Protein AF-A0A0D0ACQ9-F1 (afdb_monomer_lite)

Structure (mmCIF, N/CA/C/O backbone):
data_AF-A0A0D0ACQ9-F1
#
_entry.id   AF-A0A0D0ACQ9-F1
#
loop_
_atom_site.group_PDB
_atom_site.id
_atom_site.type_symbol
_atom_site.label_atom_id
_atom_site.label_alt_id
_atom_site.label_comp_id
_atom_site.label_asym_id
_atom_site.label_entity_id
_atom_site.label_seq_id
_atom_site.pdbx_PDB_ins_code
_atom_site.Cartn_x
_atom_site.Cartn_y
_atom_site.Cartn_z
_atom_site.occupancy
_atom_site.B_iso_or_equiv
_atom_site.auth_seq_id
_atom_site.auth_comp_id
_atom_site.auth_asym_id
_atom_site.auth_atom_id
_atom_site.pdbx_PDB_model_num
ATOM 1 N N . GLU A 1 1 ? -48.125 18.185 28.370 1.00 59.66 1 GLU A N 1
ATOM 2 C CA . GLU A 1 1 ? -47.478 17.062 27.660 1.00 59.66 1 GLU A CA 1
ATOM 3 C C . GLU A 1 1 ? -46.005 16.909 28.032 1.00 59.66 1 GLU A C 1
ATOM 5 O O . GLU A 1 1 ? -45.671 15.900 28.629 1.00 59.66 1 GLU A O 1
ATOM 10 N N . ALA A 1 2 ? -45.135 17.907 27.833 1.00 62.44 2 ALA A N 1
ATOM 11 C CA . ALA A 1 2 ? -43.720 17.784 28.231 1.00 62.44 2 ALA A CA 1
ATOM 12 C C . ALA A 1 2 ? -43.502 17.525 29.743 1.00 62.44 2 ALA A C 1
ATOM 14 O O . ALA A 1 2 ? -42.727 16.654 30.119 1.00 62.44 2 ALA A O 1
ATOM 15 N N . LEU A 1 3 ? -44.229 18.225 30.624 1.00 65.12 3 LEU A N 1
ATOM 16 C CA . LEU A 1 3 ? -44.098 18.059 32.084 1.00 65.12 3 LEU A CA 1
ATOM 17 C C . LEU A 1 3 ? -44.595 16.698 32.589 1.00 65.12 3 LEU A C 1
ATOM 19 O O . LEU A 1 3 ? -44.029 16.143 33.525 1.00 65.12 3 LEU A O 1
ATOM 23 N N . THR A 1 4 ? -45.631 16.150 31.953 1.00 72.06 4 THR A N 1
ATOM 24 C CA . THR A 1 4 ? -46.153 14.817 32.273 1.00 72.06 4 THR A CA 1
ATOM 25 C C . THR A 1 4 ? -45.165 13.735 31.852 1.00 72.06 4 THR A C 1
ATOM 27 O O . THR A 1 4 ? -44.918 12.829 32.637 1.00 72.06 4 THR A O 1
ATOM 30 N N . SER A 1 5 ? -44.525 13.884 30.686 1.00 68.00 5 SER A N 1
ATOM 31 C CA . SER A 1 5 ? -43.470 12.974 30.222 1.00 68.00 5 SER A CA 1
ATOM 32 C C . SER A 1 5 ? -42.217 13.026 31.099 1.00 68.00 5 SER A C 1
ATOM 34 O O . SER A 1 5 ? -41.621 11.992 31.376 1.00 68.00 5 SER A O 1
ATOM 36 N N . ILE A 1 6 ? -41.826 14.211 31.581 1.00 68.50 6 ILE A N 1
ATOM 37 C CA . ILE A 1 6 ? -40.699 14.350 32.515 1.00 68.50 6 ILE A CA 1
ATOM 38 C C . ILE A 1 6 ? -41.009 13.622 33.825 1.00 68.50 6 ILE A C 1
ATOM 40 O O . ILE A 1 6 ? -40.174 12.870 34.317 1.00 68.50 6 ILE A O 1
ATOM 44 N N . HIS A 1 7 ? -42.212 13.786 34.379 1.00 70.94 7 HIS A N 1
ATOM 45 C CA . HIS A 1 7 ? -42.592 13.111 35.622 1.00 70.94 7 HIS A CA 1
ATOM 46 C C . HIS A 1 7 ? -42.640 11.586 35.493 1.00 70.94 7 HIS A C 1
ATOM 48 O O . HIS A 1 7 ? -42.150 10.897 36.385 1.00 70.94 7 HIS A O 1
ATOM 54 N N . THR A 1 8 ? -43.171 11.055 34.388 1.00 76.12 8 THR A N 1
ATOM 55 C CA . THR A 1 8 ? -43.188 9.604 34.149 1.00 76.12 8 THR A CA 1
ATOM 56 C C . THR A 1 8 ? -41.777 9.049 33.989 1.00 76.12 8 THR A C 1
ATOM 58 O O . THR A 1 8 ? -41.436 8.083 34.661 1.00 76.12 8 THR A O 1
ATOM 61 N N . LEU A 1 9 ? -40.919 9.717 33.210 1.00 76.62 9 LEU A N 1
ATOM 62 C CA . LEU A 1 9 ? -39.520 9.312 33.030 1.00 76.62 9 LEU A CA 1
ATOM 63 C C . LEU A 1 9 ? -38.722 9.369 34.337 1.00 76.62 9 LEU A C 1
ATOM 65 O O . LEU A 1 9 ? -37.872 8.520 34.573 1.00 76.62 9 LEU A O 1
ATOM 69 N N . THR A 1 10 ? -39.008 10.343 35.205 1.00 77.31 10 THR A N 1
ATOM 70 C CA . THR A 1 10 ? -38.335 10.465 36.509 1.00 77.31 10 THR A CA 1
ATOM 71 C C . THR A 1 10 ? -38.753 9.336 37.456 1.00 77.31 10 THR A C 1
ATOM 73 O O . THR A 1 10 ? -37.918 8.791 38.172 1.00 77.31 10 THR A O 1
ATOM 76 N N . ALA A 1 11 ? -40.034 8.953 37.445 1.00 75.56 11 ALA A N 1
ATOM 77 C CA . ALA A 1 11 ? -40.540 7.839 38.244 1.00 75.56 11 ALA A CA 1
ATOM 78 C C . ALA A 1 11 ? -40.014 6.480 37.746 1.00 75.56 11 ALA A C 1
ATOM 80 O O . ALA A 1 11 ? -39.664 5.622 38.554 1.00 75.56 11 ALA A O 1
ATOM 81 N N . GLU A 1 12 ? -39.918 6.298 36.427 1.00 80.31 12 GLU A N 1
ATOM 82 C CA . GLU A 1 12 ? -39.332 5.104 35.809 1.00 80.31 12 GLU A CA 1
ATOM 83 C C . GLU A 1 12 ? -37.830 4.995 36.089 1.00 80.31 12 GLU A C 1
ATOM 85 O O . GLU A 1 12 ? -37.354 3.914 36.434 1.00 80.31 12 GLU A O 1
ATOM 90 N N . LEU A 1 13 ? -37.095 6.110 36.016 1.00 76.50 13 LEU A N 1
ATOM 91 C CA . LEU A 1 13 ? -35.678 6.155 36.380 1.00 76.50 13 LEU A CA 1
ATOM 92 C C . LEU A 1 13 ? -35.461 5.768 37.840 1.00 76.50 13 LEU A C 1
ATOM 94 O O . LEU A 1 13 ? -34.625 4.911 38.097 1.00 76.50 13 LEU A O 1
ATOM 98 N N . LEU A 1 14 ? -36.247 6.325 38.767 1.00 78.38 14 LEU A N 1
ATOM 99 C CA . LEU A 1 14 ? -36.158 5.988 40.191 1.00 78.38 14 LEU A CA 1
ATOM 100 C C . LEU A 1 14 ? -36.455 4.505 40.461 1.00 78.38 14 LEU A C 1
ATOM 102 O O . LEU A 1 14 ? -35.753 3.854 41.233 1.00 78.38 14 LEU A O 1
ATOM 106 N N . ALA A 1 15 ? -37.465 3.944 39.790 1.00 79.75 15 ALA A N 1
ATOM 107 C CA . ALA A 1 15 ? -37.783 2.523 39.902 1.00 79.75 15 ALA A CA 1
ATOM 108 C C . ALA A 1 15 ? -36.664 1.629 39.337 1.00 79.75 15 ALA A C 1
ATOM 110 O O . ALA A 1 15 ? -36.398 0.552 39.871 1.00 79.75 15 ALA A O 1
ATOM 111 N N . LEU A 1 16 ? -35.998 2.055 38.261 1.00 75.38 16 LEU A N 1
ATOM 112 C CA . LEU A 1 16 ? -34.866 1.336 37.676 1.00 75.38 16 LEU A CA 1
ATOM 113 C C . LEU A 1 16 ? -33.606 1.439 38.543 1.00 75.38 16 LEU A C 1
ATOM 115 O O . LEU A 1 16 ? -32.921 0.431 38.713 1.00 75.38 16 LEU A O 1
ATOM 119 N N . THR A 1 17 ? -33.318 2.606 39.124 1.00 78.75 17 THR A N 1
ATOM 120 C CA . THR A 1 17 ? -32.171 2.792 40.024 1.00 78.75 17 THR A CA 1
ATOM 121 C C . THR A 1 17 ? -32.307 1.966 41.294 1.00 78.75 17 THR A C 1
ATOM 123 O O . THR A 1 17 ? -31.349 1.294 41.672 1.00 78.75 17 THR A O 1
ATOM 126 N N . ASP A 1 18 ? -33.503 1.915 41.889 1.00 80.81 18 ASP A N 1
ATOM 127 C CA . ASP A 1 18 ? -33.765 1.094 43.077 1.00 80.81 18 ASP A CA 1
ATOM 128 C C . ASP A 1 18 ? -33.665 -0.407 42.769 1.00 80.81 18 ASP A C 1
ATOM 130 O O . ASP A 1 18 ? -33.057 -1.161 43.529 1.00 80.81 18 ASP A O 1
ATOM 134 N N . ASN A 1 19 ? -34.205 -0.856 41.629 1.00 81.62 19 ASN A N 1
ATOM 135 C CA . ASN A 1 19 ? -34.149 -2.267 41.230 1.00 81.62 19 ASN A CA 1
ATOM 136 C C . ASN A 1 19 ? -32.727 -2.749 40.905 1.00 81.62 19 ASN A C 1
ATOM 138 O O . ASN A 1 19 ? -32.412 -3.919 41.121 1.00 81.62 19 ASN A O 1
ATOM 142 N N . LEU A 1 20 ? -31.882 -1.872 40.362 1.00 79.31 20 LEU A N 1
ATOM 143 C CA . LEU A 1 20 ? -30.507 -2.195 39.973 1.00 79.31 20 LEU A CA 1
ATOM 144 C C . LEU A 1 20 ? -29.482 -1.858 41.067 1.00 79.31 20 LEU A C 1
ATOM 146 O O . LEU A 1 20 ? -28.302 -2.157 40.897 1.00 79.31 20 LEU A O 1
ATOM 150 N N . GLY A 1 21 ? -29.918 -1.262 42.185 1.00 82.12 21 GLY A N 1
ATOM 151 C CA . GLY A 1 21 ? -29.042 -0.826 43.274 1.00 82.12 21 GLY A CA 1
ATOM 152 C C . GLY A 1 21 ? -28.036 0.244 42.843 1.00 82.12 21 GLY A C 1
ATOM 153 O O . GLY A 1 21 ? -26.936 0.297 43.390 1.00 82.12 21 GLY A O 1
ATOM 154 N N . LEU A 1 22 ? -28.391 1.047 41.838 1.00 81.88 22 LEU A N 1
ATOM 155 C CA . LEU A 1 22 ? -27.525 2.069 41.261 1.00 81.88 22 LEU A CA 1
ATOM 156 C C . LEU A 1 22 ? -27.724 3.395 41.980 1.00 81.88 22 LEU A C 1
ATOM 158 O O . LEU A 1 22 ? -28.846 3.836 42.221 1.00 81.88 22 LEU A O 1
ATOM 162 N N . THR A 1 23 ? -26.615 4.053 42.279 1.00 82.69 23 THR A N 1
ATOM 163 C CA . THR A 1 23 ? -26.589 5.403 42.833 1.00 82.69 23 THR A CA 1
ATOM 164 C C . THR A 1 23 ? -26.255 6.423 41.749 1.00 82.69 23 THR A C 1
ATOM 166 O O . THR A 1 23 ? -25.643 6.094 40.733 1.00 82.69 23 THR A O 1
ATOM 169 N N . ASP A 1 24 ? -26.577 7.697 41.982 1.00 78.12 24 ASP A N 1
ATOM 170 C CA . ASP A 1 24 ? -26.187 8.795 41.080 1.00 78.12 24 ASP A CA 1
ATOM 171 C C . ASP A 1 24 ? -24.667 8.831 40.809 1.00 78.12 24 ASP A C 1
ATOM 173 O O . ASP A 1 24 ? -24.220 9.230 39.733 1.00 78.12 24 ASP A O 1
ATOM 177 N N . ALA A 1 25 ? -23.857 8.355 41.762 1.00 78.94 25 ALA A N 1
ATOM 178 C CA . ALA A 1 25 ? -22.410 8.229 41.609 1.00 78.94 25 ALA A CA 1
ATOM 179 C C . ALA A 1 25 ? -22.005 7.158 40.576 1.00 78.94 25 ALA A C 1
ATOM 181 O O . ALA A 1 25 ? -20.987 7.322 39.899 1.00 78.94 25 ALA A O 1
ATOM 182 N N . ASP A 1 26 ? -22.805 6.102 40.409 1.00 79.50 26 ASP A N 1
ATOM 183 C CA . ASP A 1 26 ? -22.556 5.046 39.426 1.00 79.50 26 ASP A CA 1
ATOM 184 C C . ASP A 1 26 ? -22.785 5.551 38.002 1.00 79.50 26 ASP A C 1
ATOM 186 O O . ASP A 1 26 ? -22.010 5.219 37.112 1.00 79.50 26 ASP A O 1
ATOM 190 N N . PHE A 1 27 ? -23.753 6.445 37.778 1.00 77.94 27 PHE A N 1
ATOM 191 C CA . PHE A 1 27 ? -23.938 7.084 36.469 1.00 77.94 27 PHE A CA 1
ATOM 192 C C . PHE A 1 27 ? -22.745 7.956 36.072 1.00 77.94 27 PHE A C 1
ATOM 194 O O . PHE A 1 27 ? -22.311 7.924 34.921 1.00 77.94 27 PHE A O 1
ATOM 201 N N . ILE A 1 28 ? -22.173 8.704 37.021 1.00 81.88 28 ILE A N 1
ATOM 202 C CA . ILE A 1 28 ? -20.962 9.503 36.778 1.00 81.88 28 ILE A CA 1
ATOM 203 C C . ILE A 1 28 ? -19.785 8.581 36.440 1.00 81.88 28 ILE A C 1
ATOM 205 O O . ILE A 1 28 ? -19.011 8.869 35.523 1.00 81.88 28 ILE A O 1
ATOM 209 N N . LYS A 1 29 ? -19.671 7.454 37.149 1.00 83.56 29 LYS A N 1
ATOM 210 C CA . LYS A 1 29 ? -18.646 6.445 36.893 1.00 83.56 29 LYS A CA 1
ATOM 211 C C . LYS A 1 29 ? -18.828 5.803 35.517 1.00 83.56 29 LYS A C 1
ATOM 213 O O . LYS A 1 29 ? -17.881 5.836 34.736 1.00 83.56 29 LYS A O 1
ATOM 218 N N . PHE A 1 30 ? -20.025 5.330 35.174 1.00 80.06 30 PHE A N 1
ATOM 219 C CA . PHE A 1 30 ? -20.320 4.754 33.861 1.00 80.06 30 PHE A CA 1
ATOM 220 C C . PHE A 1 30 ? -20.067 5.750 32.739 1.00 80.06 30 PHE A C 1
ATOM 222 O O . PHE A 1 30 ? -19.471 5.387 31.736 1.00 80.06 30 PHE A O 1
ATOM 229 N N . HIS A 1 31 ? -20.410 7.023 32.932 1.00 76.69 31 HIS A N 1
ATOM 230 C CA . HIS A 1 31 ? -20.105 8.054 31.947 1.00 76.69 31 HIS A CA 1
ATOM 231 C C . HIS A 1 31 ? -18.593 8.285 31.779 1.00 76.69 31 HIS A C 1
ATOM 233 O O . HIS A 1 31 ? -18.110 8.510 30.668 1.00 76.69 31 HIS A O 1
ATOM 239 N N . SER A 1 32 ? -17.816 8.213 32.864 1.00 80.31 32 SER A N 1
ATOM 240 C CA . SER A 1 32 ? -16.353 8.290 32.785 1.00 80.31 32 SER A CA 1
ATOM 241 C C . SER A 1 32 ? -15.742 7.060 32.100 1.00 80.31 32 SER A C 1
ATOM 243 O O . SER A 1 32 ? -14.836 7.204 31.283 1.00 80.31 32 SER A O 1
ATOM 245 N N . GLU A 1 33 ? -16.271 5.866 32.378 1.00 79.12 33 GLU A N 1
ATOM 246 C CA . GLU A 1 33 ? -15.830 4.597 31.791 1.00 79.12 33 GLU A CA 1
ATOM 247 C C . GLU A 1 33 ? -16.193 4.515 30.308 1.00 79.12 33 GLU A C 1
ATOM 249 O O . GLU A 1 33 ? -15.366 4.115 29.496 1.00 79.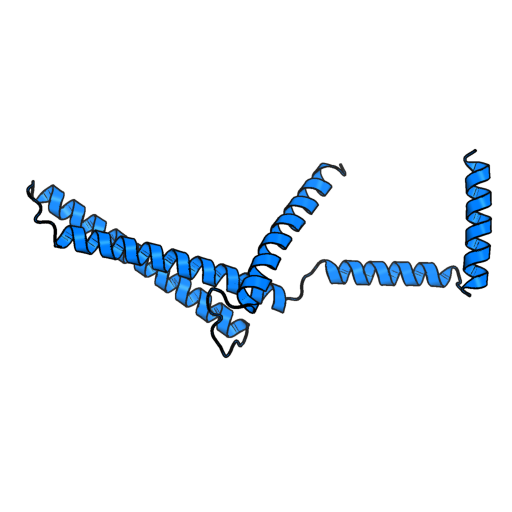12 33 GLU A O 1
ATOM 254 N N . GLU A 1 34 ? -17.385 4.974 29.937 1.00 78.00 34 GLU A N 1
ATOM 255 C CA . GLU A 1 34 ? -17.836 5.107 28.556 1.00 78.00 34 GLU A CA 1
ATOM 256 C C . GLU A 1 34 ? -16.948 6.083 27.783 1.00 78.00 34 GLU A C 1
ATOM 258 O O . GLU A 1 34 ? -16.496 5.761 26.689 1.00 78.00 34 GLU A O 1
ATOM 263 N N . ARG A 1 35 ? -16.611 7.245 28.358 1.00 80.75 35 ARG A N 1
ATOM 264 C CA . ARG A 1 35 ? -15.668 8.181 27.727 1.00 80.75 35 ARG A CA 1
ATOM 265 C C . ARG A 1 35 ? -14.286 7.573 27.532 1.00 80.75 35 ARG A C 1
ATOM 267 O O . ARG A 1 35 ? -13.723 7.722 26.455 1.00 80.75 35 ARG A O 1
ATOM 274 N N . LEU A 1 36 ? -13.756 6.876 28.536 1.00 77.06 36 LEU A N 1
ATOM 275 C CA . LEU A 1 36 ? -12.464 6.191 28.432 1.00 77.06 36 LEU A CA 1
ATOM 276 C C . LEU A 1 36 ? -12.497 5.072 27.388 1.00 77.06 36 LEU A C 1
ATOM 278 O O . LEU A 1 36 ? -11.550 4.917 26.620 1.00 77.06 36 LEU A O 1
ATOM 282 N N . TYR A 1 37 ? -13.592 4.317 27.328 1.00 71.75 37 TYR A N 1
ATOM 283 C CA . TYR A 1 37 ? -13.805 3.277 26.332 1.00 71.75 37 TYR A CA 1
ATOM 284 C C . TYR A 1 37 ? -13.866 3.869 24.919 1.00 71.75 37 TYR A C 1
ATOM 286 O O . TYR A 1 37 ? -13.123 3.437 24.038 1.00 71.75 37 TYR A O 1
ATOM 294 N N . LEU A 1 38 ? -14.665 4.916 24.716 1.00 72.62 38 LEU A N 1
ATOM 295 C CA . LEU A 1 38 ? -14.761 5.628 23.443 1.00 72.62 38 LEU A CA 1
ATOM 296 C C . LEU A 1 38 ? -13.430 6.282 23.046 1.00 72.62 38 LEU A C 1
ATOM 298 O O . LEU A 1 38 ? -13.062 6.235 21.877 1.00 72.62 38 LEU A O 1
ATOM 302 N N . ASP A 1 39 ? -12.668 6.836 23.993 1.00 73.44 39 ASP A N 1
ATOM 303 C CA . ASP A 1 39 ? -11.326 7.365 23.726 1.00 73.44 39 ASP A CA 1
ATOM 304 C C . ASP A 1 39 ? -10.335 6.258 23.349 1.00 73.44 39 ASP A C 1
ATOM 306 O O . ASP A 1 39 ? -9.529 6.446 22.439 1.00 73.44 39 ASP A O 1
ATOM 310 N N . SER A 1 40 ? -10.432 5.079 23.969 1.00 64.56 40 SER A N 1
ATOM 311 C CA . SER A 1 40 ? -9.611 3.919 23.599 1.00 64.56 40 SER A CA 1
ATOM 312 C C . SER A 1 40 ? -9.930 3.380 22.198 1.00 64.56 40 SER A C 1
ATOM 314 O O . SER A 1 40 ? -9.056 2.829 21.536 1.00 64.56 40 SER A O 1
ATOM 316 N N . LEU A 1 41 ? -11.159 3.596 21.718 1.00 64.50 41 LEU A N 1
ATOM 317 C CA . LEU A 1 41 ? -11.618 3.235 20.375 1.00 64.50 41 LEU A CA 1
ATOM 318 C C . LEU A 1 41 ? -11.188 4.233 19.290 1.00 64.50 41 LEU A C 1
ATOM 320 O O . LEU A 1 41 ? -11.162 3.870 18.115 1.00 64.50 41 LEU A O 1
ATOM 324 N N . LYS A 1 42 ? -10.827 5.474 19.650 1.00 66.12 42 LYS A N 1
ATOM 325 C CA . LYS A 1 42 ? -10.388 6.497 18.680 1.00 66.12 42 LYS A CA 1
ATOM 326 C C . LYS A 1 42 ? -9.040 6.177 18.042 1.00 66.12 42 LYS A C 1
ATOM 328 O O . LYS A 1 42 ? -8.757 6.653 16.945 1.00 66.12 42 LYS A O 1
ATOM 333 N N . THR A 1 43 ? -8.198 5.392 18.710 1.00 58.56 43 THR A N 1
ATOM 334 C CA . THR A 1 43 ? -6.890 4.999 18.180 1.00 58.56 43 THR A CA 1
ATOM 335 C C . THR A 1 43 ? -6.864 3.494 17.940 1.00 58.56 43 THR A C 1
ATOM 337 O O . THR A 1 43 ? -6.777 2.745 18.915 1.00 58.56 43 THR A O 1
ATOM 340 N N . PRO A 1 44 ? -6.920 3.021 16.680 1.00 60.84 44 PRO A N 1
ATOM 341 C CA . PRO A 1 44 ? -6.713 1.606 16.406 1.00 60.84 44 PRO A CA 1
ATOM 342 C C . PRO A 1 44 ? -5.334 1.176 16.938 1.00 60.84 44 PRO A C 1
ATOM 344 O O . PRO A 1 44 ? -4.383 1.970 16.880 1.00 60.84 44 PRO A O 1
ATOM 347 N N . PRO A 1 45 ? -5.202 -0.055 17.464 1.00 67.62 45 PRO A N 1
ATOM 348 C CA . PRO A 1 45 ? -3.945 -0.574 17.977 1.00 67.62 45 PRO A CA 1
ATOM 349 C C . PRO A 1 45 ? -2.810 -0.365 16.963 1.00 67.62 45 PRO A C 1
ATOM 351 O O . PRO A 1 45 ? -2.978 -0.671 15.780 1.00 67.62 45 PRO A O 1
ATOM 354 N N . PRO A 1 46 ? -1.622 0.092 17.396 1.00 67.25 46 PRO A N 1
ATOM 355 C CA . PRO A 1 46 ? -0.508 0.387 16.491 1.00 67.25 46 PRO A CA 1
ATOM 356 C C . PRO A 1 46 ? -0.100 -0.825 15.639 1.00 67.25 46 PRO A C 1
ATOM 358 O O . PRO A 1 46 ? 0.358 -0.668 14.512 1.00 67.25 46 PRO A O 1
ATOM 361 N N . LYS A 1 47 ? -0.334 -2.043 16.140 1.00 70.12 47 LYS A N 1
ATOM 362 C CA . LYS A 1 47 ? -0.103 -3.289 15.405 1.00 70.12 47 LYS A CA 1
ATOM 363 C C . LYS A 1 47 ? -1.078 -3.487 14.237 1.00 70.12 47 LYS A C 1
ATOM 365 O O . LYS A 1 47 ? -0.648 -3.905 13.170 1.00 70.12 47 LYS A O 1
ATOM 370 N N . GLU A 1 48 ? -2.355 -3.154 14.411 1.00 70.50 48 GLU A N 1
ATOM 371 C CA . GLU A 1 48 ? -3.360 -3.253 13.342 1.00 70.50 48 GLU A CA 1
ATOM 372 C C . GLU A 1 48 ? -3.112 -2.207 12.254 1.00 70.50 48 GLU A C 1
ATOM 374 O O . GLU A 1 48 ? -3.228 -2.505 11.069 1.00 70.50 48 GLU A O 1
ATOM 379 N N . LEU A 1 49 ? -2.670 -1.006 12.640 1.00 75.62 49 LEU A N 1
ATOM 380 C CA . LEU A 1 49 ? -2.235 0.020 11.692 1.00 75.62 49 LEU A CA 1
ATOM 381 C C . LEU A 1 49 ? -1.046 -0.435 10.844 1.00 75.62 49 LEU A C 1
ATOM 383 O O . LEU A 1 49 ? -1.041 -0.209 9.637 1.00 75.62 49 LEU A O 1
ATOM 387 N N . LEU A 1 50 ? -0.057 -1.085 11.460 1.00 78.56 50 LEU A N 1
ATOM 388 C CA . LEU A 1 50 ? 1.091 -1.635 10.739 1.00 78.56 50 LEU A CA 1
ATOM 389 C C . LEU A 1 50 ? 0.683 -2.784 9.807 1.00 78.56 50 LEU A C 1
ATOM 391 O O . LEU A 1 50 ? 1.196 -2.862 8.699 1.00 78.56 50 LEU A O 1
ATOM 395 N N . GLN A 1 51 ? -0.264 -3.634 10.209 1.00 81.12 51 GLN A N 1
ATOM 396 C CA . GLN A 1 51 ? -0.792 -4.717 9.367 1.00 81.12 51 GLN A CA 1
ATOM 397 C C . GLN A 1 51 ? -1.578 -4.189 8.163 1.00 81.12 51 GLN A C 1
ATOM 399 O O . GLN A 1 51 ? -1.389 -4.668 7.049 1.00 81.12 51 GLN A O 1
ATOM 404 N N . ILE A 1 52 ? -2.408 -3.164 8.367 1.00 80.31 52 ILE A N 1
ATOM 405 C CA . ILE A 1 52 ? -3.086 -2.446 7.281 1.00 80.31 52 ILE A CA 1
ATOM 406 C C . ILE A 1 52 ? -2.050 -1.831 6.337 1.00 80.31 52 ILE A C 1
ATOM 408 O O . ILE A 1 52 ? -2.126 -2.023 5.126 1.00 80.31 52 ILE A O 1
ATOM 412 N N . ARG A 1 53 ? -1.040 -1.153 6.896 1.00 82.69 53 ARG A N 1
ATOM 413 C CA . ARG A 1 53 ? 0.040 -0.551 6.113 1.00 82.69 53 ARG A CA 1
ATOM 414 C C . ARG A 1 53 ? 0.819 -1.598 5.321 1.00 82.69 53 ARG A C 1
ATOM 416 O O . ARG A 1 53 ? 1.204 -1.334 4.193 1.00 82.69 53 ARG A O 1
ATOM 423 N N . TYR A 1 54 ? 1.039 -2.778 5.886 1.00 83.50 54 TYR A N 1
ATOM 424 C CA . TYR A 1 54 ? 1.713 -3.868 5.194 1.00 83.50 54 TYR A CA 1
ATOM 425 C C . TYR A 1 54 ? 0.927 -4.342 3.971 1.00 83.50 54 TYR A C 1
ATOM 427 O O . TYR A 1 54 ? 1.509 -4.464 2.900 1.00 83.50 54 TYR A O 1
ATOM 435 N N . VAL A 1 55 ? -0.396 -4.506 4.088 1.00 84.19 55 VAL A N 1
ATOM 436 C CA . VAL A 1 55 ? -1.255 -4.850 2.940 1.00 84.19 55 VAL A CA 1
ATOM 437 C C . VAL A 1 55 ? -1.205 -3.781 1.848 1.00 84.19 55 VAL A C 1
ATOM 439 O O . VAL A 1 55 ? -1.103 -4.127 0.677 1.00 84.19 55 VAL A O 1
ATOM 442 N N . GLU A 1 56 ? -1.225 -2.496 2.212 1.00 84.62 56 GLU A N 1
ATOM 443 C CA . GLU A 1 56 ? -1.084 -1.399 1.241 1.00 84.62 56 GLU A CA 1
ATOM 444 C C . GLU A 1 56 ? 0.251 -1.470 0.489 1.00 84.62 56 GLU A C 1
ATOM 446 O O . GLU A 1 56 ? 0.281 -1.357 -0.733 1.00 84.62 56 GLU A O 1
ATOM 451 N N . VAL A 1 57 ? 1.355 -1.696 1.205 1.00 86.69 57 VAL A N 1
ATOM 452 C CA . VAL A 1 57 ? 2.693 -1.761 0.598 1.00 86.69 57 VAL A CA 1
ATOM 453 C C . VAL A 1 57 ? 2.851 -3.025 -0.264 1.00 86.69 57 VAL A C 1
ATOM 455 O O . VAL A 1 57 ? 3.534 -2.982 -1.285 1.00 86.69 57 VAL A O 1
ATOM 458 N N . LEU A 1 58 ? 2.189 -4.136 0.083 1.00 85.62 58 LEU A N 1
ATOM 459 C CA . LEU A 1 58 ? 2.121 -5.327 -0.774 1.00 85.62 58 LEU A CA 1
ATOM 460 C C . LEU A 1 58 ? 1.341 -5.063 -2.072 1.00 85.62 58 LEU A C 1
ATOM 462 O O . LEU A 1 58 ? 1.771 -5.514 -3.134 1.00 85.62 58 LEU A O 1
ATOM 466 N N . ASP A 1 59 ? 0.237 -4.312 -2.005 1.00 86.31 59 ASP A N 1
ATOM 467 C CA . ASP A 1 59 ? -0.525 -3.899 -3.192 1.00 86.31 59 ASP A CA 1
ATOM 468 C C . ASP A 1 59 ? 0.311 -2.972 -4.092 1.00 86.31 59 ASP A C 1
ATOM 470 O O . ASP A 1 59 ? 0.373 -3.185 -5.305 1.00 86.31 59 ASP A O 1
ATOM 474 N N . GLU A 1 60 ? 1.026 -2.005 -3.503 1.00 88.06 60 GLU A N 1
ATOM 475 C CA . GLU A 1 60 ? 1.968 -1.138 -4.225 1.00 88.06 60 GLU A CA 1
ATOM 476 C C . GLU A 1 60 ? 3.090 -1.953 -4.890 1.00 88.06 60 GLU A C 1
ATOM 478 O O . GLU A 1 60 ? 3.407 -1.731 -6.059 1.00 88.06 60 GLU A O 1
ATOM 483 N N . LEU A 1 61 ? 3.678 -2.926 -4.185 1.00 88.62 61 LEU A N 1
ATOM 484 C CA . LEU A 1 61 ? 4.723 -3.792 -4.733 1.00 88.62 61 LEU A CA 1
ATOM 485 C C . LEU A 1 61 ? 4.213 -4.611 -5.926 1.00 88.62 61 LEU A C 1
ATOM 487 O O . LEU A 1 61 ? 4.897 -4.678 -6.947 1.00 88.62 61 LEU A O 1
ATOM 491 N N . ALA A 1 62 ? 3.009 -5.182 -5.835 1.00 88.56 62 ALA A N 1
ATOM 492 C CA . ALA A 1 62 ? 2.402 -5.931 -6.934 1.00 88.56 62 ALA A CA 1
ATOM 493 C C . ALA A 1 62 ? 2.150 -5.045 -8.170 1.00 88.56 62 ALA A C 1
ATOM 495 O O . ALA A 1 62 ? 2.412 -5.460 -9.303 1.00 88.56 62 ALA A O 1
ATOM 496 N N . GLU A 1 63 ? 1.698 -3.804 -7.968 1.00 90.12 63 GLU A N 1
ATOM 497 C CA . GLU A 1 63 ? 1.525 -2.831 -9.051 1.00 90.12 63 GLU A CA 1
ATOM 498 C C . GLU A 1 63 ? 2.869 -2.470 -9.702 1.00 90.12 63 GLU A C 1
ATOM 500 O O . GLU A 1 63 ? 2.995 -2.514 -10.928 1.00 90.12 63 GLU A O 1
ATOM 505 N N . GLN A 1 64 ? 3.905 -2.190 -8.900 1.00 89.44 64 GLN A N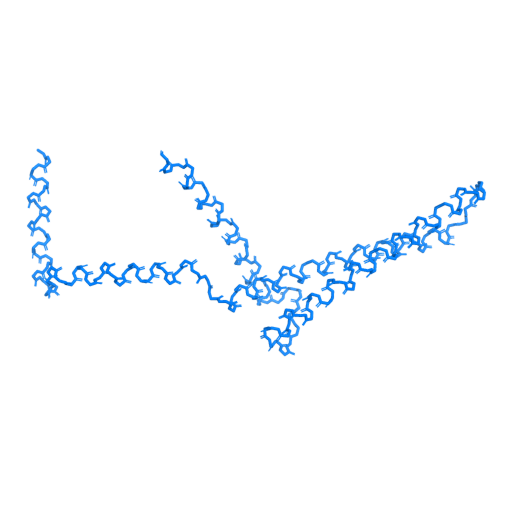 1
ATOM 506 C CA . GLN A 1 64 ? 5.238 -1.864 -9.420 1.00 89.44 64 GLN A CA 1
ATOM 507 C C . GLN A 1 64 ? 5.887 -3.040 -10.163 1.00 89.44 64 GLN A C 1
ATOM 509 O O . GLN A 1 64 ? 6.561 -2.823 -11.173 1.00 89.44 64 GLN A O 1
ATOM 514 N N . GLN A 1 65 ? 5.663 -4.281 -9.718 1.00 90.38 65 GLN A N 1
ATOM 515 C CA . GLN A 1 65 ? 6.101 -5.480 -10.440 1.00 90.38 65 GLN A CA 1
ATOM 516 C C . GLN A 1 65 ? 5.447 -5.562 -11.822 1.00 90.38 65 GLN A C 1
ATOM 518 O O . GLN A 1 65 ? 6.146 -5.722 -12.825 1.00 90.38 65 GLN A O 1
ATOM 523 N N . SER A 1 66 ? 4.128 -5.360 -11.897 1.00 90.19 66 SER A N 1
ATOM 524 C CA . SER A 1 66 ? 3.415 -5.346 -13.176 1.00 90.19 66 SER A CA 1
ATOM 525 C C . SER A 1 66 ? 3.873 -4.202 -14.090 1.00 90.19 66 SER A C 1
ATOM 527 O O . SER A 1 66 ? 4.009 -4.413 -15.297 1.00 90.19 66 SER A O 1
ATOM 529 N N . GLU A 1 67 ? 4.112 -2.997 -13.558 1.00 90.50 67 GLU A N 1
ATOM 530 C CA . GLU A 1 67 ? 4.633 -1.869 -14.347 1.00 90.50 67 GLU A CA 1
ATOM 531 C C . GLU A 1 67 ? 6.017 -2.178 -14.931 1.00 90.50 67 GLU A C 1
ATOM 533 O O . GLU A 1 67 ? 6.286 -1.862 -16.096 1.00 90.50 67 GLU A O 1
ATOM 538 N N . TRP A 1 68 ? 6.894 -2.790 -14.131 1.00 91.31 68 TRP A N 1
ATOM 539 C CA . TRP A 1 68 ? 8.232 -3.173 -14.562 1.00 91.31 68 TRP A CA 1
ATOM 540 C C . TRP A 1 68 ? 8.197 -4.263 -15.633 1.00 91.31 68 TRP A C 1
ATOM 542 O O . TRP A 1 68 ? 8.901 -4.139 -16.636 1.00 91.31 68 TRP A O 1
ATOM 552 N N . ASP A 1 69 ? 7.351 -5.284 -15.482 1.00 90.31 69 ASP A N 1
ATOM 553 C CA . ASP A 1 69 ? 7.197 -6.330 -16.494 1.00 90.31 69 ASP A CA 1
ATOM 554 C C . ASP A 1 69 ? 6.718 -5.760 -17.831 1.00 90.31 69 ASP A C 1
ATOM 556 O O . ASP A 1 69 ? 7.324 -6.035 -18.869 1.00 90.31 69 ASP A O 1
ATOM 560 N N . LEU A 1 70 ? 5.725 -4.865 -17.814 1.00 90.69 70 LEU A N 1
ATOM 561 C CA . LEU A 1 70 ? 5.265 -4.168 -19.017 1.00 90.69 70 LEU A CA 1
ATOM 562 C C . LEU A 1 70 ? 6.363 -3.295 -19.643 1.00 90.69 70 LEU A C 1
ATOM 564 O O . LEU A 1 70 ? 6.519 -3.261 -20.866 1.00 90.69 70 LEU A O 1
ATOM 568 N N . ALA A 1 71 ? 7.135 -2.571 -18.828 1.00 88.75 71 ALA A N 1
ATOM 569 C CA . ALA A 1 71 ? 8.242 -1.751 -19.317 1.00 88.75 71 ALA A CA 1
ATOM 570 C C . ALA A 1 71 ? 9.363 -2.607 -19.921 1.00 88.75 71 ALA A C 1
ATOM 572 O O . ALA A 1 71 ? 9.917 -2.254 -20.966 1.00 88.75 71 ALA A O 1
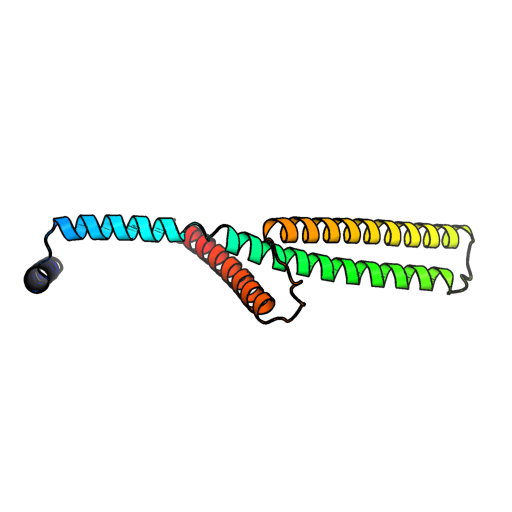ATOM 573 N N . ARG A 1 72 ? 9.665 -3.748 -19.299 1.00 90.56 72 ARG A N 1
ATOM 574 C CA . ARG A 1 72 ? 10.645 -4.728 -19.768 1.00 90.56 72 ARG A CA 1
ATOM 575 C C . ARG A 1 72 ? 10.209 -5.364 -21.082 1.00 90.56 72 ARG A C 1
ATOM 577 O O . ARG A 1 72 ? 11.012 -5.442 -22.010 1.00 90.56 72 ARG A O 1
ATOM 584 N N . GLU A 1 73 ? 8.951 -5.775 -21.197 1.00 89.00 73 GLU A N 1
ATOM 585 C CA . GLU A 1 73 ? 8.383 -6.297 -22.441 1.00 89.00 73 GLU A CA 1
ATOM 586 C C . GLU A 1 73 ? 8.433 -5.258 -23.561 1.00 89.00 73 GLU A C 1
ATOM 588 O O . GLU A 1 73 ? 8.904 -5.566 -24.656 1.00 89.00 73 GLU A O 1
ATOM 593 N N . ALA A 1 74 ? 8.042 -4.013 -23.282 1.00 86.19 74 ALA A N 1
ATOM 594 C CA . ALA A 1 74 ? 8.122 -2.921 -24.249 1.00 86.19 74 ALA A CA 1
ATOM 595 C C . ALA A 1 74 ? 9.572 -2.640 -24.689 1.00 86.19 74 ALA A C 1
ATOM 597 O O . ALA A 1 74 ? 9.830 -2.419 -25.873 1.00 86.19 74 ALA A O 1
ATOM 598 N N . GLY A 1 75 ? 10.533 -2.691 -23.761 1.00 84.50 75 GLY A N 1
ATOM 599 C CA . GLY A 1 75 ? 11.959 -2.574 -24.072 1.00 84.50 75 GLY A CA 1
ATOM 600 C C . GLY A 1 75 ? 12.466 -3.717 -24.954 1.00 84.50 75 GLY A C 1
ATOM 601 O O . GLY A 1 75 ? 13.140 -3.479 -25.956 1.00 84.50 75 GLY A O 1
ATOM 602 N N . ASN A 1 76 ? 12.080 -4.956 -24.645 1.00 86.62 76 ASN A N 1
ATOM 603 C CA . ASN A 1 76 ? 12.429 -6.130 -25.446 1.00 86.62 76 ASN A CA 1
ATOM 604 C C . ASN A 1 76 ? 11.805 -6.076 -26.847 1.00 86.62 76 ASN A C 1
ATOM 606 O O . ASN A 1 76 ? 12.463 -6.411 -27.834 1.00 86.62 76 ASN A O 1
ATOM 610 N N . GLN A 1 77 ? 10.559 -5.613 -26.962 1.00 85.00 77 GLN A N 1
ATOM 611 C CA . GLN A 1 77 ? 9.910 -5.372 -28.250 1.00 85.00 77 GLN A CA 1
ATOM 612 C C . GLN A 1 77 ? 10.657 -4.305 -29.055 1.00 85.00 77 GLN A C 1
ATOM 614 O O . GLN A 1 77 ? 10.928 -4.518 -30.234 1.00 85.00 77 GLN A O 1
ATOM 619 N N . ALA A 1 78 ? 11.082 -3.205 -28.430 1.00 80.19 78 ALA A N 1
ATOM 620 C CA . ALA A 1 78 ? 11.864 -2.167 -29.105 1.00 80.19 78 ALA A CA 1
ATOM 621 C C . ALA A 1 78 ? 13.222 -2.674 -29.637 1.00 80.19 78 ALA A C 1
ATOM 623 O O . ALA A 1 78 ? 13.709 -2.165 -30.643 1.00 80.19 78 ALA A O 1
ATOM 624 N N . LEU A 1 79 ? 13.821 -3.684 -28.993 1.00 77.69 79 LEU A N 1
ATOM 625 C CA . LEU A 1 79 ? 15.080 -4.308 -29.426 1.00 77.69 79 LEU A CA 1
ATOM 626 C C . LEU A 1 79 ? 14.898 -5.397 -30.495 1.00 77.69 79 LEU A C 1
ATOM 628 O O . LEU A 1 79 ? 15.803 -5.632 -31.293 1.00 77.69 79 LEU A O 1
ATOM 632 N N . THR A 1 80 ? 13.757 -6.087 -30.495 1.00 80.75 80 THR A N 1
ATOM 633 C CA . THR A 1 80 ? 13.475 -7.214 -31.405 1.00 80.75 80 THR A CA 1
ATOM 634 C C . THR A 1 80 ? 12.772 -6.784 -32.686 1.00 80.75 80 THR A C 1
ATOM 636 O O . THR A 1 80 ? 12.953 -7.409 -33.733 1.00 80.75 80 THR A O 1
ATOM 639 N N . THR A 1 81 ? 11.994 -5.704 -32.636 1.00 77.62 81 THR A N 1
ATOM 640 C CA . THR A 1 81 ? 11.358 -5.137 -33.824 1.00 77.62 81 THR A CA 1
ATOM 641 C C . THR A 1 81 ? 12.437 -4.449 -34.646 1.00 77.62 81 THR A C 1
ATOM 643 O O . THR A 1 81 ? 12.978 -3.446 -34.200 1.00 77.62 81 THR A O 1
ATOM 646 N N . ILE A 1 82 ? 12.771 -4.981 -35.829 1.00 61.59 82 ILE A N 1
ATOM 647 C CA . ILE A 1 82 ? 13.727 -4.349 -36.751 1.00 61.59 82 ILE A CA 1
ATOM 648 C C . ILE A 1 82 ? 13.171 -2.965 -37.098 1.00 61.59 82 ILE A C 1
ATOM 650 O O . ILE A 1 82 ? 12.159 -2.882 -37.802 1.00 61.59 82 ILE A O 1
ATOM 654 N N . PRO A 1 83 ? 13.782 -1.873 -36.620 1.00 63.47 83 PRO A N 1
ATOM 655 C CA . PRO A 1 83 ? 13.222 -0.569 -36.872 1.00 63.47 83 PRO A CA 1
ATOM 656 C C . PRO A 1 83 ? 13.565 -0.159 -38.305 1.00 63.47 83 PRO A C 1
ATOM 658 O O . PRO A 1 83 ? 14.720 0.091 -38.646 1.00 63.47 83 PRO A O 1
ATOM 661 N N . VAL A 1 84 ? 12.550 -0.104 -39.163 1.00 67.88 84 VAL A N 1
ATOM 662 C CA . VAL A 1 84 ? 12.663 0.458 -40.512 1.00 67.88 84 VAL A CA 1
ATOM 663 C C . VAL A 1 84 ? 12.377 1.957 -40.397 1.00 67.88 84 VAL A 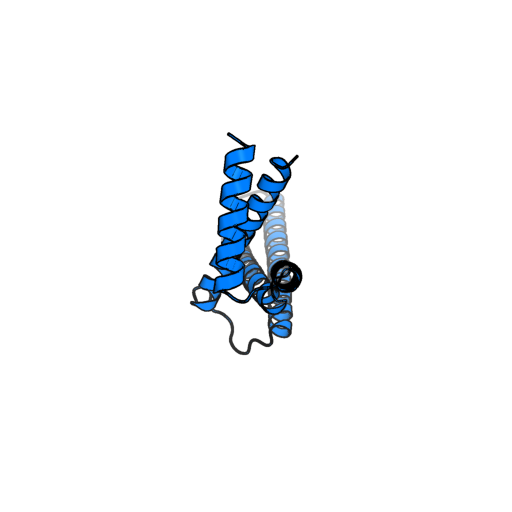C 1
ATOM 665 O O . VAL A 1 84 ? 11.219 2.358 -40.317 1.00 67.88 84 VAL A O 1
ATOM 668 N N . GLY A 1 85 ? 13.418 2.793 -40.316 1.00 69.31 85 GLY A N 1
ATOM 669 C CA . GLY A 1 85 ? 13.254 4.239 -40.116 1.00 69.31 85 GLY A CA 1
ATOM 670 C C . GLY A 1 85 ? 14.562 5.030 -39.996 1.00 69.31 85 GLY A C 1
ATOM 671 O O . GLY A 1 85 ? 15.650 4.480 -40.156 1.00 69.31 85 GLY A O 1
ATOM 672 N N . ASP A 1 86 ? 14.440 6.336 -39.728 1.00 83.62 86 ASP A N 1
ATOM 673 C CA . ASP A 1 86 ? 15.568 7.250 -39.489 1.00 83.62 86 ASP A CA 1
ATOM 674 C C . ASP A 1 86 ? 16.318 6.879 -38.198 1.00 83.62 86 ASP A C 1
ATOM 676 O O . ASP A 1 86 ? 15.714 6.698 -37.139 1.00 83.62 86 ASP A O 1
ATOM 680 N N . LEU A 1 87 ? 17.648 6.814 -38.274 1.00 81.75 87 LEU A N 1
ATOM 681 C CA . LEU A 1 87 ? 18.534 6.384 -37.191 1.00 81.75 87 LEU A CA 1
ATOM 682 C C . LEU A 1 87 ? 18.344 7.216 -35.912 1.00 81.75 87 LEU A C 1
ATOM 684 O O . LEU A 1 87 ? 18.418 6.678 -34.807 1.00 81.75 87 LEU A O 1
ATOM 688 N N . ASN A 1 88 ? 18.025 8.505 -36.050 1.00 85.56 88 ASN A N 1
ATOM 689 C CA . 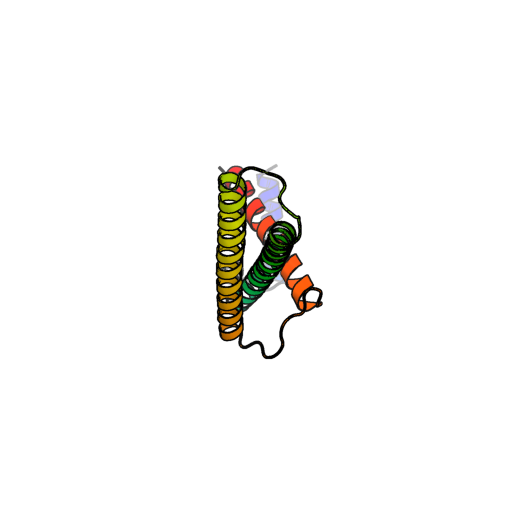ASN A 1 88 ? 17.766 9.386 -34.908 1.00 85.56 88 ASN A CA 1
ATOM 690 C C . ASN A 1 88 ? 16.485 9.010 -34.151 1.00 85.56 88 ASN A C 1
ATOM 692 O O . ASN A 1 88 ? 16.457 9.057 -32.922 1.00 85.56 88 ASN A O 1
ATOM 696 N N . GLN A 1 89 ? 15.433 8.608 -34.868 1.00 81.75 89 GLN A N 1
ATOM 697 C CA . GLN A 1 89 ? 14.158 8.204 -34.266 1.00 81.75 89 GLN A CA 1
ATOM 698 C C . GLN A 1 89 ? 14.300 6.875 -33.520 1.00 81.75 89 GLN A C 1
ATOM 700 O O . GLN A 1 89 ? 13.742 6.701 -32.439 1.00 81.75 89 GLN A O 1
ATOM 705 N N . ILE A 1 90 ? 15.112 5.969 -34.065 1.00 81.62 90 ILE A N 1
ATOM 706 C CA . ILE A 1 90 ? 15.430 4.673 -33.459 1.00 81.62 90 ILE A CA 1
ATOM 707 C C . ILE A 1 90 ? 16.204 4.871 -32.158 1.00 81.62 90 ILE A C 1
ATOM 709 O O . ILE A 1 90 ? 15.861 4.297 -31.126 1.00 81.62 90 ILE A O 1
ATOM 713 N N . LEU A 1 91 ? 17.228 5.724 -32.192 1.00 84.62 91 LEU A N 1
ATOM 714 C CA . LEU A 1 91 ? 18.050 6.023 -31.025 1.00 84.62 91 LEU A CA 1
ATOM 715 C C . LEU A 1 91 ? 17.230 6.727 -29.934 1.00 84.62 91 LEU A C 1
ATOM 717 O O . LEU A 1 91 ? 17.349 6.377 -28.759 1.00 84.62 91 LEU A O 1
ATOM 721 N N . ALA A 1 92 ? 16.337 7.646 -30.318 1.00 85.31 92 ALA A N 1
ATOM 722 C CA . ALA A 1 92 ? 15.396 8.280 -29.399 1.00 85.31 92 ALA A CA 1
ATOM 723 C C . ALA A 1 92 ? 14.465 7.248 -28.736 1.00 85.31 92 ALA A C 1
ATOM 725 O O . ALA A 1 92 ? 14.389 7.206 -27.506 1.00 85.31 92 ALA A O 1
ATOM 726 N N . ALA A 1 93 ? 13.834 6.366 -29.517 1.00 82.94 93 ALA A N 1
ATOM 727 C CA . ALA A 1 93 ? 12.942 5.324 -29.005 1.00 82.94 93 ALA A CA 1
ATOM 728 C C . ALA A 1 93 ? 13.660 4.351 -28.052 1.00 82.94 93 ALA A C 1
ATOM 730 O O . ALA A 1 93 ? 13.141 4.041 -26.979 1.00 82.94 93 ALA A O 1
ATOM 731 N N . LEU A 1 94 ? 14.883 3.928 -28.390 1.00 84.25 94 LEU A N 1
ATOM 732 C CA . LEU A 1 94 ? 15.706 3.075 -27.527 1.00 84.25 94 LEU A CA 1
ATOM 733 C C . LEU A 1 94 ? 16.106 3.782 -26.229 1.00 84.25 94 LEU A C 1
ATOM 735 O O . LEU A 1 94 ? 16.043 3.182 -25.156 1.00 84.25 94 LEU A O 1
ATOM 739 N N . SER A 1 95 ? 16.486 5.061 -26.301 1.00 87.38 95 SER A N 1
ATOM 740 C CA . SER A 1 95 ? 16.817 5.836 -25.103 1.00 87.38 95 SER A CA 1
ATOM 741 C C . SER A 1 95 ? 15.609 5.987 -24.176 1.00 87.38 95 SER A C 1
ATOM 743 O O . SER A 1 95 ? 15.742 5.823 -22.966 1.00 87.38 95 SER A O 1
ATOM 745 N N . GLN A 1 96 ? 14.416 6.206 -24.736 1.00 86.88 96 GLN A N 1
ATOM 746 C CA . GLN A 1 96 ? 13.179 6.320 -23.974 1.00 86.88 96 GLN A CA 1
ATOM 747 C C . GLN A 1 96 ? 12.777 4.984 -23.340 1.00 86.88 96 GLN A C 1
ATOM 749 O O . GLN A 1 96 ? 12.393 4.959 -22.172 1.00 86.88 96 GLN A O 1
ATOM 754 N N . ALA A 1 97 ? 12.898 3.877 -24.078 1.00 85.94 97 ALA A N 1
ATOM 755 C CA . ALA A 1 97 ? 12.646 2.540 -23.552 1.00 85.94 97 ALA A CA 1
ATOM 756 C C . ALA A 1 97 ? 13.595 2.213 -22.392 1.00 85.94 97 ALA A C 1
ATOM 758 O O . ALA A 1 97 ? 13.143 1.767 -21.340 1.00 85.94 97 ALA A O 1
ATOM 759 N N . ARG A 1 98 ? 14.889 2.523 -22.541 1.00 88.88 98 ARG A N 1
ATOM 760 C CA . ARG A 1 98 ? 15.879 2.365 -21.471 1.00 88.88 98 ARG A CA 1
ATOM 761 C C . ARG A 1 98 ? 15.523 3.194 -20.237 1.00 88.88 98 ARG A C 1
ATOM 763 O O . ARG A 1 98 ? 15.460 2.638 -19.149 1.00 88.88 98 ARG A O 1
ATOM 770 N N . ILE A 1 99 ? 15.258 4.493 -20.404 1.00 90.00 99 ILE A N 1
ATOM 771 C CA . ILE A 1 99 ? 14.879 5.377 -19.289 1.00 90.00 99 ILE A CA 1
ATOM 772 C C . ILE A 1 99 ? 13.644 4.825 -18.575 1.00 90.00 99 ILE A C 1
ATOM 774 O O . ILE A 1 99 ? 13.610 4.789 -17.351 1.00 90.00 99 ILE A O 1
ATOM 778 N N . ARG A 1 100 ? 12.642 4.357 -19.327 1.00 89.12 100 ARG A N 1
ATOM 779 C CA . ARG A 1 100 ? 11.425 3.783 -18.751 1.00 89.12 100 ARG A CA 1
ATOM 780 C C . ARG A 1 100 ? 11.725 2.539 -17.916 1.00 89.12 100 ARG A C 1
ATOM 782 O O . ARG A 1 100 ? 11.256 2.478 -16.785 1.00 89.12 100 ARG A O 1
ATOM 789 N N . VAL A 1 101 ? 12.520 1.600 -18.435 1.00 90.50 101 VAL A N 1
ATOM 790 C CA . VAL A 1 101 ? 12.938 0.395 -17.699 1.00 90.50 101 VAL A CA 1
ATOM 791 C C . VAL A 1 101 ? 13.699 0.776 -16.430 1.00 90.50 101 VAL A C 1
ATOM 793 O O . VAL A 1 101 ? 13.302 0.347 -15.348 1.00 90.50 101 VAL A O 1
ATOM 796 N N . ASP A 1 102 ? 14.710 1.642 -16.540 1.00 91.50 102 ASP A N 1
ATOM 797 C CA . ASP A 1 102 ? 15.531 2.092 -15.410 1.00 91.50 102 ASP A CA 1
ATOM 798 C C . ASP A 1 102 ? 14.664 2.766 -14.325 1.00 91.50 102 ASP A C 1
ATOM 800 O O . ASP A 1 102 ? 14.793 2.465 -13.137 1.00 91.50 102 ASP A O 1
ATOM 804 N N . CYS A 1 103 ? 13.722 3.632 -14.720 1.00 90.56 103 CYS A N 1
ATOM 805 C CA . CYS A 1 103 ? 12.792 4.281 -13.796 1.00 90.56 103 CYS A CA 1
ATOM 806 C C . CYS A 1 103 ? 11.852 3.282 -13.112 1.00 90.56 103 CYS A C 1
ATOM 808 O O . CYS A 1 103 ? 11.690 3.346 -11.896 1.00 90.56 103 CYS A O 1
ATOM 810 N N . THR A 1 104 ? 11.228 2.368 -13.864 1.00 90.50 104 THR A N 1
ATOM 811 C CA . THR A 1 104 ? 10.326 1.357 -13.278 1.00 90.50 104 THR A CA 1
ATOM 812 C C . THR A 1 104 ? 11.064 0.396 -12.351 1.00 90.50 104 THR A C 1
ATOM 814 O O . THR A 1 104 ? 10.546 0.047 -11.298 1.00 90.50 104 THR A O 1
ATOM 817 N N . TYR A 1 105 ? 12.310 0.046 -12.676 1.00 91.06 105 TYR A N 1
ATOM 818 C CA . TYR A 1 105 ? 13.144 -0.797 -11.826 1.00 91.06 105 TYR A CA 1
ATOM 819 C C . TYR A 1 105 ? 13.511 -0.099 -10.510 1.00 91.06 105 TYR A C 1
ATOM 821 O O . TYR A 1 105 ? 13.418 -0.698 -9.444 1.00 91.06 105 TYR A O 1
ATOM 829 N N . ALA A 1 106 ? 13.852 1.193 -10.556 1.00 91.94 106 ALA A N 1
ATOM 830 C CA . ALA A 1 106 ? 14.112 1.967 -9.344 1.00 91.94 106 ALA A CA 1
ATOM 831 C C . ALA A 1 106 ? 12.869 2.074 -8.441 1.00 91.94 106 ALA A C 1
ATOM 833 O O . ALA A 1 106 ? 12.987 1.999 -7.218 1.00 91.94 106 ALA A O 1
ATOM 834 N N . LYS A 1 107 ? 11.670 2.229 -9.023 1.00 90.50 107 LYS A N 1
ATOM 835 C CA . LYS A 1 107 ? 10.419 2.209 -8.250 1.00 90.50 107 LYS A CA 1
ATOM 836 C C . LYS A 1 107 ? 10.175 0.850 -7.594 1.00 90.50 107 LYS A C 1
ATOM 838 O O . LYS A 1 107 ? 9.845 0.823 -6.413 1.00 90.50 107 LYS A O 1
ATOM 843 N N . LEU A 1 108 ? 10.380 -0.243 -8.331 1.00 90.50 108 LEU A N 1
ATOM 844 C CA . LEU A 1 108 ? 10.261 -1.601 -7.804 1.00 90.50 108 LEU A CA 1
ATOM 845 C C . LEU A 1 108 ? 11.207 -1.813 -6.617 1.00 90.50 108 LEU A C 1
ATOM 847 O O . LEU A 1 108 ? 10.764 -2.225 -5.552 1.00 90.50 108 LEU A O 1
ATOM 851 N N . GLN A 1 109 ? 12.475 -1.423 -6.755 1.00 91.69 109 GLN A N 1
ATOM 852 C CA . GLN A 1 109 ? 13.456 -1.538 -5.675 1.00 91.69 109 GLN A CA 1
ATOM 853 C C . GLN A 1 109 ? 13.059 -0.724 -4.431 1.00 91.69 109 GLN A C 1
ATOM 855 O O . GLN A 1 109 ? 13.265 -1.164 -3.301 1.00 91.69 109 GLN A O 1
ATOM 860 N N . ASN A 1 110 ? 12.478 0.464 -4.617 1.00 90.62 110 ASN A N 1
ATOM 861 C CA . ASN A 1 110 ? 11.971 1.261 -3.500 1.00 90.62 110 ASN A CA 1
ATOM 862 C C . ASN A 1 110 ? 10.769 0.589 -2.822 1.00 90.62 110 ASN A C 1
ATOM 864 O O . ASN A 1 110 ? 10.696 0.589 -1.595 1.00 90.62 110 ASN A O 1
ATOM 868 N N . ALA A 1 111 ? 9.852 0.004 -3.597 1.00 86.81 111 ALA A N 1
ATOM 869 C CA . ALA A 1 111 ? 8.715 -0.740 -3.061 1.00 86.81 111 ALA A CA 1
ATOM 870 C C . ALA A 1 111 ? 9.172 -1.987 -2.282 1.00 86.81 111 ALA A C 1
ATOM 872 O O . ALA A 1 111 ? 8.697 -2.215 -1.174 1.00 86.81 111 ALA A O 1
ATOM 873 N N . GLU A 1 112 ? 10.162 -2.726 -2.791 1.00 89.50 112 GLU A N 1
ATOM 874 C CA . GLU A 1 112 ? 10.797 -3.861 -2.098 1.00 89.50 112 GLU A CA 1
ATOM 875 C C . GLU A 1 112 ? 11.504 -3.441 -0.798 1.00 89.50 112 GLU A C 1
ATOM 877 O O . GLU A 1 112 ? 11.457 -4.138 0.215 1.00 89.50 112 GLU A O 1
ATOM 882 N N . ALA A 1 113 ? 12.157 -2.277 -0.788 1.00 89.75 113 ALA A N 1
ATOM 883 C CA . ALA A 1 113 ? 12.767 -1.749 0.430 1.00 89.75 113 ALA A CA 1
ATOM 884 C C . ALA A 1 113 ? 11.707 -1.348 1.472 1.00 89.75 113 ALA A C 1
ATOM 886 O O . ALA A 1 113 ? 11.908 -1.544 2.674 1.00 89.75 113 ALA A O 1
ATOM 887 N N . LEU A 1 114 ? 10.578 -0.795 1.020 1.00 87.19 114 LEU A N 1
ATOM 888 C CA . LEU A 1 114 ? 9.454 -0.431 1.879 1.00 87.19 114 LEU A CA 1
ATOM 889 C C . LEU A 1 114 ? 8.762 -1.668 2.462 1.00 87.19 114 LEU A C 1
ATOM 891 O O . LEU A 1 114 ? 8.488 -1.666 3.664 1.00 87.19 114 LEU A O 1
ATOM 895 N N . THR A 1 115 ? 8.530 -2.727 1.675 1.00 86.50 115 THR A N 1
ATOM 896 C CA . THR A 1 115 ? 7.976 -3.987 2.203 1.00 86.50 115 THR A CA 1
ATOM 897 C C . THR A 1 115 ? 8.897 -4.573 3.262 1.00 86.50 115 THR A C 1
ATOM 899 O O . THR A 1 115 ? 8.449 -4.801 4.383 1.00 86.50 115 THR A O 1
ATOM 902 N N . ALA A 1 116 ? 10.196 -4.699 2.973 1.00 85.69 116 ALA A N 1
ATOM 903 C CA . ALA A 1 116 ? 11.174 -5.226 3.924 1.00 85.69 116 ALA A CA 1
ATOM 904 C C . ALA A 1 116 ? 11.235 -4.408 5.230 1.00 85.69 116 ALA A C 1
ATOM 906 O O . ALA A 1 116 ? 11.396 -4.962 6.321 1.00 85.69 116 ALA A O 1
ATOM 907 N N . HIS A 1 117 ? 11.084 -3.081 5.148 1.00 87.44 117 HIS A N 1
ATOM 908 C CA . HIS A 1 117 ? 11.040 -2.224 6.332 1.00 87.44 117 HIS A CA 1
ATOM 909 C C . HIS A 1 117 ? 9.809 -2.499 7.206 1.00 87.44 117 HIS A C 1
ATOM 911 O O . HIS A 1 117 ? 9.932 -2.606 8.428 1.00 87.44 117 HIS A O 1
ATOM 917 N N . VAL A 1 118 ? 8.631 -2.632 6.594 1.00 84.62 118 VAL A N 1
ATOM 918 C CA . VAL A 1 118 ? 7.379 -2.898 7.318 1.00 84.62 118 VAL A CA 1
ATOM 919 C C . VAL A 1 118 ? 7.351 -4.330 7.870 1.00 84.62 118 VAL A C 1
ATOM 921 O O . VAL A 1 118 ? 6.905 -4.537 8.999 1.00 84.62 118 VAL A O 1
ATOM 924 N N . GLU A 1 119 ? 7.916 -5.302 7.151 1.00 83.38 119 GLU A N 1
ATOM 925 C CA . GLU A 1 119 ? 8.102 -6.680 7.634 1.00 83.38 119 GLU A CA 1
ATOM 926 C C . GLU A 1 119 ? 8.973 -6.730 8.888 1.00 83.38 119 GLU A C 1
ATOM 928 O O . GLU A 1 119 ? 8.607 -7.366 9.880 1.00 83.38 119 GLU A O 1
ATOM 933 N N . MET A 1 120 ? 10.087 -5.989 8.887 1.00 83.75 120 MET A N 1
ATOM 934 C CA . MET A 1 120 ? 10.962 -5.873 10.054 1.00 83.75 120 MET A CA 1
ATOM 935 C C . MET A 1 120 ? 10.222 -5.286 11.265 1.00 83.75 120 MET A C 1
ATOM 937 O O . MET A 1 120 ? 10.436 -5.732 12.393 1.00 83.75 120 MET A O 1
ATOM 941 N N . GLN A 1 121 ? 9.340 -4.305 11.051 1.00 82.25 121 GLN A N 1
ATOM 942 C CA . GLN A 1 121 ? 8.539 -3.701 12.122 1.00 82.25 121 GLN A CA 1
ATOM 943 C C . GLN A 1 121 ? 7.468 -4.649 12.674 1.00 82.25 121 GLN A C 1
ATOM 945 O O . GLN A 1 121 ? 7.184 -4.619 13.872 1.00 82.25 121 GLN A O 1
ATOM 950 N N . LEU A 1 122 ? 6.876 -5.487 11.821 1.00 78.25 122 LEU A N 1
ATOM 951 C CA . LEU A 1 122 ? 5.846 -6.447 12.215 1.00 78.25 122 LEU A CA 1
ATOM 952 C C . LEU A 1 122 ? 6.407 -7.759 12.782 1.00 78.25 122 LEU A C 1
ATOM 954 O O . LEU A 1 122 ? 5.638 -8.512 13.380 1.00 78.25 122 LEU A O 1
ATOM 958 N N . GLN A 1 123 ? 7.714 -8.015 12.630 1.00 78.62 123 GLN A N 1
ATOM 959 C CA . GLN A 1 123 ? 8.375 -9.276 13.002 1.00 78.62 123 GLN A CA 1
ATOM 960 C C . GLN A 1 123 ? 7.674 -10.498 12.392 1.00 78.62 123 GLN A C 1
ATOM 962 O O . GLN A 1 123 ? 7.457 -11.512 13.054 1.00 78.62 123 GLN A O 1
ATOM 967 N N . VAL A 1 124 ? 7.255 -10.374 11.136 1.00 69.56 124 VAL A N 1
ATOM 968 C CA . VAL A 1 124 ? 6.550 -11.444 10.429 1.00 69.56 124 VAL A CA 1
ATOM 969 C C . VAL A 1 124 ? 7.580 -12.458 9.930 1.00 69.56 124 VAL A C 1
ATOM 971 O O . VAL A 1 124 ? 8.483 -12.106 9.179 1.00 69.56 124 VAL A O 1
ATOM 974 N N . GLU A 1 125 ? 7.458 -13.710 10.381 1.00 58.75 125 GLU A N 1
ATOM 975 C CA . GLU A 1 125 ? 8.342 -14.816 9.975 1.00 58.75 125 GLU A CA 1
ATOM 976 C C . GLU A 1 125 ? 7.940 -15.439 8.625 1.00 58.75 125 GLU A C 1
ATOM 978 O O . GLU A 1 125 ? 8.793 -15.997 7.938 1.00 58.75 125 GLU A O 1
ATOM 983 N N . GLU A 1 126 ? 6.672 -15.311 8.212 1.00 63.78 126 GLU A N 1
ATOM 984 C CA . GLU A 1 126 ? 6.149 -15.843 6.945 1.00 63.78 126 GLU A CA 1
ATOM 985 C C . GLU A 1 126 ? 5.505 -14.747 6.095 1.00 63.78 126 GLU A C 1
ATOM 987 O O . GLU A 1 126 ? 4.580 -14.061 6.532 1.00 63.78 126 GLU A O 1
ATOM 992 N N . TRP A 1 127 ? 5.984 -14.609 4.857 1.00 66.62 127 TRP A N 1
ATOM 993 C CA . TRP A 1 127 ? 5.418 -13.705 3.857 1.00 66.62 127 TRP A CA 1
ATOM 994 C C . TRP A 1 127 ? 3.921 -13.957 3.679 1.00 66.62 127 TRP A C 1
ATOM 996 O O . TRP A 1 127 ? 3.507 -15.095 3.463 1.00 66.62 127 TRP A O 1
ATOM 1006 N N . TRP A 1 128 ? 3.111 -12.896 3.735 1.00 70.62 128 TRP A N 1
ATOM 1007 C CA . TRP A 1 128 ? 1.688 -13.011 3.415 1.00 70.62 128 TRP A CA 1
ATOM 1008 C C . TRP A 1 128 ? 1.548 -13.167 1.907 1.00 70.62 128 TRP A C 1
ATOM 1010 O O . TRP A 1 128 ? 1.945 -12.278 1.148 1.00 70.62 128 TRP A O 1
ATOM 1020 N N . ALA A 1 129 ? 0.987 -14.287 1.457 1.00 69.69 129 ALA A N 1
ATOM 1021 C CA . ALA A 1 129 ? 0.708 -14.456 0.045 1.00 69.69 129 ALA A CA 1
ATOM 1022 C C . ALA A 1 129 ? -0.487 -13.578 -0.351 1.00 69.69 129 ALA A C 1
ATOM 1024 O O . ALA A 1 129 ? -1.472 -13.447 0.384 1.00 69.69 129 ALA A O 1
ATOM 1025 N N . ILE A 1 130 ? -0.420 -12.985 -1.545 1.00 66.12 130 ILE A N 1
ATOM 1026 C CA . ILE A 1 130 ? -1.553 -12.263 -2.128 1.00 66.12 130 ILE A CA 1
ATOM 1027 C C . ILE A 1 130 ? -2.698 -13.270 -2.303 1.00 66.12 130 ILE A C 1
ATOM 1029 O O . ILE A 1 130 ? -2.616 -14.177 -3.131 1.00 66.12 130 ILE A O 1
ATOM 1033 N N . GLY A 1 131 ? -3.756 -13.108 -1.505 1.00 63.78 131 GLY A N 1
ATOM 1034 C CA . GLY A 1 131 ? -4.909 -14.012 -1.472 1.00 63.78 131 GLY A CA 1
ATOM 1035 C C . GLY A 1 131 ? -5.047 -14.861 -0.205 1.00 63.78 131 GLY A C 1
ATOM 1036 O O . GLY A 1 131 ? -6.071 -15.531 -0.077 1.00 63.78 131 GLY A O 1
ATOM 1037 N N . ASP A 1 132 ? -4.101 -14.798 0.736 1.00 79.44 132 ASP A N 1
ATOM 1038 C CA . ASP A 1 132 ? -4.256 -15.426 2.053 1.00 79.44 132 ASP A CA 1
ATOM 1039 C C . ASP A 1 132 ? -5.435 -14.833 2.840 1.00 79.44 132 ASP A C 1
ATOM 1041 O O . ASP A 1 132 ? -5.805 -13.662 2.690 1.00 79.44 132 ASP A O 1
ATOM 1045 N N . ASP A 1 133 ? -6.007 -15.632 3.744 1.00 74.38 133 ASP A N 1
ATOM 1046 C CA . ASP A 1 133 ? -7.123 -15.217 4.604 1.00 74.38 133 ASP A CA 1
ATOM 1047 C C . ASP A 1 133 ? -6.771 -13.994 5.466 1.00 74.38 133 ASP A C 1
ATOM 1049 O O . ASP A 1 133 ? -7.611 -13.120 5.699 1.00 74.38 133 ASP A O 1
ATOM 1053 N N . THR A 1 134 ? -5.514 -13.892 5.910 1.00 72.19 134 THR A N 1
ATOM 1054 C CA . THR A 1 134 ? -5.002 -12.743 6.669 1.00 72.19 134 THR A CA 1
ATOM 1055 C C . THR A 1 134 ? -4.956 -11.488 5.803 1.00 72.19 134 THR A C 1
ATOM 1057 O O . THR A 1 134 ? -5.495 -10.455 6.202 1.00 72.19 134 THR A O 1
ATOM 1060 N N . TYR A 1 135 ? -4.406 -11.585 4.594 1.00 78.44 135 TYR A N 1
ATOM 1061 C CA . TYR A 1 135 ? -4.372 -10.495 3.622 1.00 78.44 135 TYR A CA 1
ATOM 1062 C C . TYR A 1 135 ? -5.791 -10.016 3.265 1.00 78.44 135 TYR A C 1
ATOM 1064 O O . TYR A 1 135 ? -6.076 -8.821 3.342 1.00 78.44 135 TYR A O 1
ATOM 1072 N N . ASN A 1 136 ? -6.720 -10.934 2.975 1.00 78.44 136 ASN A N 1
ATOM 1073 C CA . ASN A 1 136 ? -8.104 -10.593 2.630 1.00 78.44 136 ASN A CA 1
ATOM 1074 C C . ASN A 1 136 ? -8.842 -9.904 3.784 1.00 78.44 136 ASN A C 1
ATOM 1076 O O . ASN A 1 136 ? -9.573 -8.936 3.559 1.00 78.44 136 ASN A O 1
ATOM 1080 N N . LYS A 1 137 ? -8.627 -10.363 5.023 1.00 79.12 137 LYS A N 1
ATOM 1081 C CA . LYS A 1 137 ? -9.206 -9.742 6.218 1.00 79.12 137 LYS A CA 1
ATOM 1082 C C . LYS A 1 137 ? -8.744 -8.295 6.370 1.00 79.12 137 LYS A C 1
ATOM 1084 O O . LYS A 1 137 ? -9.573 -7.402 6.528 1.00 79.12 137 LYS A O 1
ATOM 1089 N N . TYR A 1 138 ? -7.438 -8.046 6.295 1.00 76.31 138 TYR A N 1
ATOM 1090 C CA . TYR A 1 138 ? -6.912 -6.690 6.453 1.00 76.31 138 TYR A CA 1
ATOM 1091 C C . TYR A 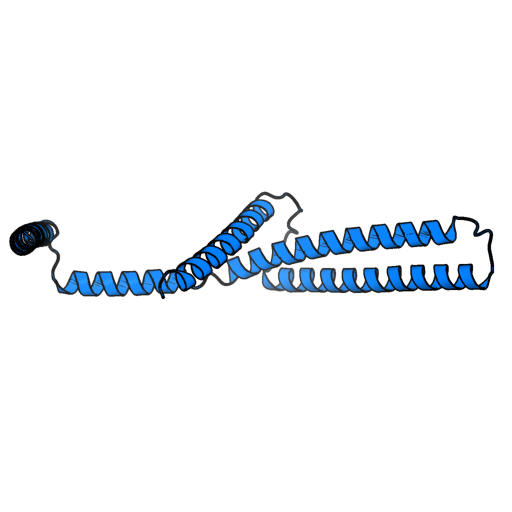1 138 ? -7.236 -5.798 5.254 1.00 76.31 138 TYR A C 1
ATOM 1093 O O . TYR A 1 138 ? -7.495 -4.618 5.447 1.00 76.31 138 TYR A O 1
ATOM 1101 N N . LYS A 1 139 ? -7.353 -6.351 4.042 1.00 78.44 139 LYS A N 1
ATOM 1102 C CA . LYS A 1 139 ? -7.846 -5.618 2.867 1.00 78.44 139 LYS A CA 1
ATOM 1103 C C . LYS A 1 139 ? -9.293 -5.148 3.038 1.00 78.44 139 LYS A C 1
ATOM 1105 O O . LYS A 1 139 ? -9.621 -4.007 2.708 1.00 78.44 139 LYS A O 1
ATOM 1110 N N . GLN A 1 140 ? -10.156 -5.996 3.602 1.00 79.69 140 GLN A N 1
ATOM 1111 C CA . GLN A 1 140 ? -11.521 -5.607 3.962 1.00 79.69 140 GLN A CA 1
ATOM 1112 C C . GLN A 1 140 ? -11.525 -4.530 5.054 1.00 79.69 140 GLN A C 1
ATOM 1114 O O . GLN A 1 140 ? -12.210 -3.520 4.895 1.00 79.69 140 GLN A O 1
ATOM 1119 N N . GLU A 1 141 ? -10.715 -4.680 6.104 1.00 77.69 141 GLU A N 1
ATOM 1120 C CA . GLU A 1 141 ? -10.564 -3.661 7.154 1.00 77.69 141 GLU A CA 1
ATOM 1121 C C . GLU A 1 141 ? -10.078 -2.312 6.599 1.00 77.69 141 GLU A C 1
ATOM 1123 O O . GLU A 1 141 ? -10.615 -1.271 6.975 1.00 77.69 141 GLU A O 1
ATOM 1128 N N . THR A 1 142 ? -9.143 -2.299 5.641 1.00 77.38 142 THR A N 1
ATOM 1129 C CA . THR A 1 142 ? -8.704 -1.068 4.960 1.00 77.38 142 THR A CA 1
ATOM 1130 C C . THR A 1 142 ? -9.873 -0.375 4.259 1.00 77.38 142 THR A C 1
ATOM 1132 O O . THR A 1 142 ? -10.075 0.829 4.434 1.00 77.38 142 THR A O 1
ATOM 1135 N N . SER A 1 143 ? -10.692 -1.127 3.515 1.00 76.44 143 SER A N 1
ATOM 1136 C CA . SER A 1 143 ? -11.863 -0.570 2.821 1.00 76.44 143 SER A CA 1
ATOM 1137 C C . SER A 1 143 ? -12.932 -0.043 3.790 1.00 76.44 143 SER A C 1
ATOM 1139 O O . SER A 1 143 ? -13.479 1.044 3.594 1.00 76.44 143 SER A O 1
ATOM 1141 N N . LEU A 1 144 ? -13.179 -0.759 4.892 1.00 78.38 144 LEU A N 1
ATOM 1142 C CA . LEU A 1 144 ? -14.111 -0.340 5.938 1.00 78.38 144 LEU A CA 1
ATOM 1143 C C . LEU A 1 144 ? -13.609 0.897 6.679 1.00 78.38 144 LEU A C 1
ATOM 1145 O O . LEU A 1 144 ? -14.402 1.764 7.040 1.00 78.38 144 LEU A O 1
ATOM 1149 N N . ARG A 1 145 ? -12.297 1.017 6.884 1.00 74.75 145 ARG A N 1
ATOM 1150 C CA . ARG A 1 145 ? -11.693 2.202 7.489 1.00 74.75 145 ARG A CA 1
ATOM 1151 C C . ARG A 1 145 ? -11.857 3.430 6.603 1.00 74.75 145 ARG A C 1
ATOM 1153 O O . ARG A 1 145 ? -12.237 4.476 7.116 1.00 74.75 145 ARG A O 1
ATOM 1160 N N . GLN A 1 146 ? -11.618 3.310 5.298 1.00 76.44 146 GLN A N 1
ATOM 1161 C CA . GLN A 1 146 ? -11.868 4.405 4.354 1.00 76.44 146 GLN A CA 1
ATOM 1162 C C . GLN A 1 146 ? -13.338 4.835 4.380 1.00 76.44 146 GLN A C 1
ATOM 1164 O O . GLN A 1 146 ? -13.627 6.028 4.415 1.00 76.44 146 GLN A O 1
ATOM 1169 N N . TYR A 1 147 ? -14.261 3.871 4.453 1.00 77.31 147 TYR A N 1
ATOM 1170 C CA . TYR A 1 147 ? -15.685 4.157 4.612 1.00 77.31 147 TYR A CA 1
ATOM 1171 C C . TYR A 1 147 ? -15.995 4.886 5.928 1.00 77.31 147 TYR A C 1
ATOM 1173 O O . TYR A 1 147 ? -16.718 5.875 5.911 1.00 77.31 147 TYR A O 1
ATOM 1181 N N . ARG A 1 148 ? -15.427 4.446 7.060 1.00 77.62 148 ARG A N 1
ATOM 1182 C CA . ARG A 1 148 ? -15.602 5.110 8.366 1.00 77.62 148 ARG A CA 1
ATOM 1183 C C . ARG A 1 148 ? -15.050 6.534 8.368 1.00 77.62 148 ARG A C 1
ATOM 1185 O O . ARG A 1 148 ? -15.723 7.424 8.859 1.00 77.62 148 ARG A O 1
ATOM 1192 N N . ILE A 1 149 ? -13.883 6.766 7.766 1.00 77.38 149 ILE A N 1
ATOM 1193 C CA . ILE A 1 149 ? -13.310 8.114 7.629 1.00 77.38 149 ILE A CA 1
ATOM 1194 C C . ILE A 1 149 ? -14.225 9.002 6.779 1.00 77.38 149 ILE A C 1
ATOM 1196 O O . ILE A 1 149 ? -14.518 10.128 7.166 1.00 77.38 149 ILE A O 1
ATOM 1200 N N . ALA A 1 150 ? -14.712 8.493 5.646 1.00 80.94 150 ALA A N 1
ATOM 1201 C CA . ALA A 1 150 ? -15.647 9.231 4.803 1.00 80.94 150 ALA A CA 1
ATOM 1202 C C . ALA A 1 150 ? -16.970 9.524 5.533 1.00 80.94 150 ALA A C 1
ATOM 1204 O O . ALA A 1 150 ? -17.540 10.601 5.367 1.00 80.94 150 ALA A O 1
ATOM 1205 N N . LEU A 1 151 ? -17.450 8.589 6.359 1.00 78.06 151 LEU A N 1
ATOM 1206 C CA . LEU A 1 151 ? -18.630 8.779 7.200 1.00 78.06 151 LEU A CA 1
ATOM 1207 C C . LEU A 1 151 ? -18.390 9.866 8.258 1.00 78.06 151 LEU A C 1
ATOM 1209 O O . LEU A 1 151 ? -19.198 10.783 8.351 1.00 78.06 151 LEU A O 1
ATOM 1213 N N . ASP A 1 152 ? -17.267 9.822 8.978 1.00 75.12 152 ASP A N 1
ATOM 1214 C CA . ASP A 1 152 ? -16.881 10.842 9.965 1.00 75.12 152 ASP A CA 1
ATOM 1215 C C . ASP A 1 152 ? -16.762 12.235 9.317 1.00 75.12 152 ASP A C 1
ATOM 1217 O O . ASP A 1 152 ? -17.176 13.245 9.890 1.00 75.12 152 ASP A O 1
ATOM 1221 N N . GLU A 1 153 ? -16.222 12.317 8.096 1.00 77.69 153 GLU A N 1
ATOM 1222 C CA . GLU A 1 153 ? -16.155 13.567 7.333 1.00 77.69 153 GLU A CA 1
ATOM 1223 C C . GLU A 1 153 ? -17.543 14.089 6.943 1.00 77.69 153 GLU A C 1
ATOM 1225 O O . GLU A 1 153 ? -17.789 15.296 7.035 1.00 77.69 153 GLU A O 1
ATOM 1230 N N . LEU A 1 154 ? -18.460 13.202 6.543 1.00 80.25 154 LEU A N 1
ATOM 1231 C CA . LEU A 1 154 ? -19.850 13.554 6.248 1.00 80.25 154 LEU A CA 1
ATOM 1232 C C . LEU A 1 154 ? -20.600 13.998 7.506 1.00 80.25 154 LEU A C 1
ATOM 1234 O O . LEU A 1 154 ? -21.292 15.014 7.472 1.00 80.25 154 LEU A O 1
ATOM 1238 N N . GLU A 1 155 ? -20.432 13.298 8.626 1.00 72.12 155 GLU A N 1
ATOM 1239 C CA . GLU A 1 155 ? -21.006 13.692 9.913 1.00 72.12 155 GLU A CA 1
ATOM 1240 C C . GLU A 1 155 ? -20.484 15.066 10.347 1.00 72.12 155 GLU A C 1
ATOM 1242 O O . GLU A 1 155 ? -21.273 15.932 10.727 1.00 72.12 155 GLU A O 1
ATOM 1247 N N . ARG A 1 156 ? -19.183 15.340 10.179 1.00 74.50 156 ARG A N 1
ATOM 1248 C CA . ARG A 1 156 ? -18.603 16.665 10.453 1.00 74.50 156 ARG A CA 1
ATOM 1249 C C . ARG A 1 156 ? -19.219 17.775 9.595 1.00 74.50 156 ARG A C 1
ATOM 1251 O O . ARG A 1 156 ? -19.296 18.914 10.045 1.00 74.50 156 ARG A O 1
ATOM 1258 N N . LEU A 1 157 ? -19.624 17.470 8.362 1.00 73.12 157 LEU A N 1
ATOM 1259 C CA . LEU A 1 157 ? -20.273 18.431 7.465 1.00 73.12 157 LEU A CA 1
ATOM 1260 C C . LEU A 1 157 ? -21.754 18.662 7.803 1.00 73.12 157 LEU A C 1
ATOM 1262 O O . LEU A 1 157 ? -22.261 19.749 7.542 1.00 73.12 157 LEU A O 1
ATOM 1266 N N . VAL A 1 158 ? -22.439 17.663 8.364 1.00 69.81 158 VAL A N 1
ATOM 1267 C CA . VAL A 1 158 ? -23.875 17.716 8.698 1.00 69.81 158 VAL A CA 1
ATOM 1268 C C . VAL A 1 158 ? -24.132 18.276 10.101 1.00 69.81 158 VAL A C 1
ATOM 1270 O O . VAL A 1 158 ? -25.177 18.877 10.328 1.00 69.81 158 VAL A O 1
ATOM 1273 N N . VAL A 1 159 ? -23.192 18.110 11.034 1.00 59.19 159 VAL A N 1
ATOM 1274 C CA . VAL A 1 159 ? -23.306 18.562 12.436 1.00 59.19 159 VAL A CA 1
ATOM 1275 C C . VAL A 1 159 ? -22.812 20.016 12.632 1.00 59.19 159 VAL A C 1
ATOM 1277 O O . VAL A 1 159 ? -22.573 20.444 13.760 1.00 59.19 159 VAL A O 1
ATOM 1280 N N . MET A 1 160 ? -22.680 20.806 11.556 1.00 47.38 160 MET A N 1
ATOM 1281 C CA . MET A 1 160 ? -22.524 22.271 11.665 1.00 47.38 160 MET A CA 1
ATOM 1282 C C . MET A 1 160 ? -23.849 22.986 11.929 1.00 47.38 160 MET A C 1
ATOM 1284 O O . MET A 1 160 ? -24.847 22.662 11.249 1.00 47.38 160 MET A O 1
#

Sequence (160 aa):
EALTSIHTLTAELLALTDNLGLTDADFIKFHSEERLYLDSLKTPPPKELLQIRYVEVLDELAEQQSEWDLAREAGNQALTTIPVGDLNQILAALSQARIRVDCTYAKLQNAEALTAHVEMQLQVEEWWAIGDDTYNKYKQETSLRQYRIALDELERLVVM

Radius of gyration: 29.58 Å; chains: 1; bounding box: 66×38×84 Å

Foldseek 3Di:
DVVVVVVVVVVVVVVVCVVVVHDPVVVVVVVVVVVVVVVVVVDDDVLLVLLLVLLVLVVQLVVLVVQLVVLVVLLVCLVPPPDPDDPVVSVVSNVVSVVSNVVSVVSNVVSVVVNVVSCVVNVDPDDDDDPDPSSVVSVVVNVVVVVVVVVVVVCVVVVD

Secondary structure (DSSP, 8-state):
-HHHHHHHHHHHHHHHHHHHT--HHHHHHHHHHHHHHHHHHHS--HHHHHHHHHHHHHHHHHHHHHHHHHHHHHHHHHHHS---S-HHHHHHHHHHHHHHHHHHHHHHHHHHHHHHHHHHHHT-SSPPPTT-HHHHHHHHHHHHHHHHHHHHHHHHHH--

Organism: NCBI:txid930992

pLDDT: mean 79.1, std 8.64, range [47.38, 91.94]